Protein AF-A0A2D9CIV9-F1 (afdb_monomer_lite)

pLDDT: mean 84.14, std 13.84, range [35.97, 96.44]

Foldseek 3Di:
DPPDDPVPPDDPDPPVPDDPDDPVVVVVVLVPDDLVRNLVVQLVVQQVDWDDPDPPPIDRSNQWHWDDDPPHTDIDGDDPDD

Radius of gyration: 21.23 Å; chains: 1; bounding box: 32×25×71 Å

Secondary structure (DSSP, 8-state):
----PPTT-PPPPPGGGS-SS-HHHHHHHHHHS-HHHHHHHHHHHHTT-EEE-STT-EEEGGGEEEEEETTEEEEEE-----

Structure (mmCIF, N/CA/C/O backbone):
data_AF-A0A2D9CIV9-F1
#
_entry.id   AF-A0A2D9CIV9-F1
#
loop_
_atom_site.group_PDB
_atom_site.id
_atom_site.type_symbol
_atom_site.label_atom_id
_atom_site.label_alt_id
_atom_site.label_comp_id
_atom_site.label_asym_id
_atom_site.label_entity_id
_atom_site.label_seq_id
_atom_site.pdbx_PDB_ins_code
_atom_site.Cartn_x
_atom_site.Cartn_y
_atom_site.Cartn_z
_atom_site.occupancy
_atom_site.B_iso_or_equiv
_atom_site.auth_seq_id
_atom_site.auth_comp_id
_atom_site.auth_asym_id
_atom_site.auth_atom_id
_atom_site.pdbx_PDB_model_num
ATOM 1 N N . MET A 1 1 ? -2.865 1.781 53.684 1.00 35.97 1 MET A N 1
ATOM 2 C CA . MET A 1 1 ? -1.910 2.247 52.654 1.00 35.97 1 MET A CA 1
ATOM 3 C C . MET A 1 1 ? -0.744 1.268 52.615 1.00 35.97 1 MET A C 1
ATOM 5 O O . MET A 1 1 ? 0.033 1.250 53.557 1.00 35.97 1 MET A O 1
ATOM 9 N N . ASN A 1 2 ? -0.653 0.413 51.591 1.00 42.38 2 ASN A N 1
ATOM 10 C CA . ASN A 1 2 ? 0.494 -0.489 51.421 1.00 42.38 2 ASN A CA 1
ATOM 11 C C . ASN A 1 2 ? 1.595 0.242 50.642 1.00 42.38 2 ASN A C 1
ATOM 13 O O . ASN A 1 2 ? 1.484 0.412 49.433 1.00 42.38 2 ASN A O 1
ATOM 17 N N . LEU A 1 3 ? 2.630 0.685 51.361 1.00 63.41 3 LEU A N 1
ATOM 18 C CA . LEU A 1 3 ? 3.743 1.511 50.869 1.00 63.41 3 LEU A CA 1
ATOM 19 C C . LEU A 1 3 ? 4.937 0.722 50.298 1.00 63.41 3 LEU A C 1
ATOM 21 O O . LEU A 1 3 ? 6.001 1.295 50.080 1.00 63.41 3 LEU A O 1
ATOM 25 N N . PHE A 1 4 ? 4.798 -0.577 50.038 1.00 69.81 4 PHE A N 1
ATOM 26 C CA . PHE A 1 4 ? 5.925 -1.401 49.602 1.00 69.81 4 PHE A CA 1
ATOM 27 C C . PHE A 1 4 ? 5.614 -2.093 48.279 1.00 69.81 4 PHE A C 1
ATOM 29 O O . PHE A 1 4 ? 4.855 -3.061 48.222 1.00 69.81 4 PHE A O 1
ATOM 36 N N . ASN A 1 5 ? 6.228 -1.587 47.206 1.00 61.06 5 ASN A N 1
ATOM 37 C CA . ASN A 1 5 ? 6.378 -2.335 45.962 1.00 61.06 5 ASN A CA 1
ATOM 38 C C . ASN A 1 5 ? 7.073 -3.664 46.282 1.00 61.06 5 ASN A C 1
ATOM 40 O O . ASN A 1 5 ? 8.156 -3.674 46.870 1.00 61.06 5 ASN A O 1
ATOM 44 N N . LYS A 1 6 ? 6.445 -4.784 45.906 1.00 66.44 6 LYS A N 1
ATOM 45 C CA . LYS A 1 6 ? 7.032 -6.120 46.061 1.00 66.44 6 LYS A CA 1
ATOM 46 C C . LYS A 1 6 ? 8.390 -6.178 45.341 1.00 66.44 6 LYS A C 1
ATOM 48 O O . LYS A 1 6 ? 8.461 -5.763 44.180 1.00 66.44 6 LYS A O 1
ATOM 53 N N . PRO A 1 7 ? 9.451 -6.716 45.969 1.00 53.41 7 PRO A N 1
ATOM 54 C CA . PRO A 1 7 ? 10.686 -7.023 45.256 1.00 53.41 7 PRO A CA 1
ATOM 55 C C . PRO A 1 7 ? 10.364 -8.016 44.129 1.00 53.41 7 PRO A C 1
ATOM 57 O O . PRO A 1 7 ? 9.761 -9.058 44.374 1.00 53.41 7 PRO A O 1
ATOM 60 N N . GLY A 1 8 ? 10.686 -7.644 42.886 1.00 58.88 8 GLY A N 1
ATOM 61 C CA . GLY A 1 8 ? 10.335 -8.402 41.676 1.00 58.88 8 GLY A CA 1
ATOM 62 C C . GLY A 1 8 ? 9.205 -7.803 40.829 1.00 58.88 8 GLY A C 1
ATOM 63 O O . GLY A 1 8 ? 8.978 -8.272 39.718 1.00 58.88 8 GLY A O 1
ATOM 64 N N . ALA A 1 9 ? 8.524 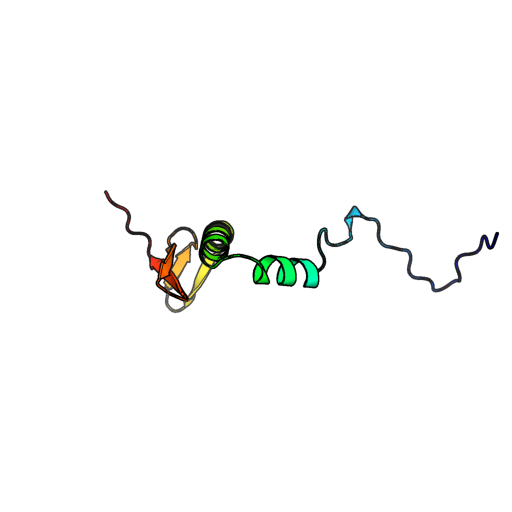-6.745 41.287 1.00 63.75 9 ALA A N 1
ATOM 65 C CA . ALA A 1 9 ? 7.654 -5.966 40.409 1.00 63.75 9 ALA A CA 1
ATOM 66 C C . ALA A 1 9 ? 8.523 -5.190 39.405 1.00 63.75 9 ALA A C 1
ATOM 68 O O . ALA A 1 9 ? 9.299 -4.314 39.800 1.00 63.75 9 ALA A O 1
ATOM 69 N N . ALA A 1 10 ? 8.417 -5.527 38.117 1.00 70.56 10 ALA A N 1
ATOM 70 C CA . ALA A 1 10 ? 9.057 -4.765 37.052 1.00 70.56 10 ALA A CA 1
ATOM 71 C C . ALA A 1 10 ? 8.649 -3.291 37.197 1.00 70.56 10 ALA A C 1
ATOM 73 O O . ALA A 1 10 ? 7.459 -2.971 37.237 1.00 70.56 10 ALA A O 1
ATOM 74 N N . ARG A 1 11 ? 9.633 -2.392 37.339 1.00 73.56 11 ARG A N 1
ATOM 75 C CA . ARG A 1 11 ? 9.359 -0.950 37.369 1.00 73.56 11 ARG A CA 1
ATOM 76 C C . ARG A 1 11 ? 8.646 -0.603 36.068 1.00 73.56 11 ARG A C 1
ATOM 78 O O . ARG A 1 11 ? 9.137 -0.962 34.999 1.00 73.56 11 ARG A O 1
ATOM 85 N N . SER A 1 12 ? 7.498 0.065 36.156 1.00 73.31 12 SER A N 1
ATOM 86 C CA . SER A 1 12 ? 6.813 0.544 34.961 1.00 73.31 12 SER A CA 1
ATOM 87 C C . SER A 1 12 ? 7.772 1.442 34.184 1.00 73.31 12 SER A C 1
ATOM 89 O O . SER A 1 12 ? 8.376 2.361 34.742 1.00 73.31 12 SER A O 1
ATOM 91 N N . VAL A 1 13 ? 7.964 1.136 32.901 1.00 77.81 13 VAL A N 1
ATOM 92 C CA . VAL A 1 13 ? 8.797 1.968 32.034 1.00 77.81 13 VAL A CA 1
ATOM 93 C C . VAL A 1 13 ? 8.192 3.378 31.959 1.00 77.81 13 VAL A C 1
ATOM 95 O O . VAL A 1 13 ? 6.958 3.508 31.949 1.00 77.81 13 VAL A O 1
ATOM 98 N N . PRO A 1 14 ? 9.018 4.442 31.945 1.00 79.62 14 PRO A N 1
ATOM 99 C CA . PRO A 1 14 ? 8.512 5.802 31.810 1.00 79.62 14 PRO A CA 1
ATOM 100 C C . PRO A 1 14 ? 7.658 5.934 30.547 1.00 79.62 14 PRO A C 1
ATOM 102 O O . PRO A 1 14 ? 7.915 5.252 29.556 1.00 79.62 14 PRO A O 1
ATOM 105 N N . GLN A 1 15 ? 6.658 6.820 30.567 1.00 71.81 15 GLN A N 1
ATOM 106 C CA . GLN A 1 15 ? 5.710 6.974 29.456 1.00 71.81 15 GLN A CA 1
ATOM 107 C C . GLN A 1 15 ? 6.403 7.247 28.109 1.00 71.81 15 GLN A C 1
ATOM 109 O O . GLN A 1 15 ? 5.904 6.813 27.083 1.00 71.81 15 GLN A O 1
ATOM 114 N N . SER A 1 16 ? 7.578 7.886 28.116 1.00 74.44 16 SER A N 1
ATOM 115 C CA . SER A 1 16 ? 8.406 8.143 26.929 1.00 74.44 16 SER A CA 1
ATOM 116 C C . SER A 1 16 ? 8.992 6.890 26.265 1.00 74.44 16 SER A C 1
ATOM 118 O O . SER A 1 16 ? 9.369 6.949 25.103 1.00 74.44 16 SER A O 1
ATOM 120 N N . TYR A 1 17 ? 9.118 5.783 27.003 1.00 68.81 17 TYR A N 1
ATOM 121 C CA . TYR A 1 17 ? 9.615 4.495 26.501 1.00 68.81 17 TYR A CA 1
ATOM 122 C C . TYR A 1 17 ? 8.483 3.532 26.149 1.00 68.81 17 TYR A C 1
ATOM 124 O O . TYR A 1 17 ? 8.741 2.440 25.645 1.00 68.81 17 TYR A O 1
ATOM 132 N N . LYS A 1 18 ? 7.235 3.906 26.449 1.00 70.50 18 LYS A N 1
ATOM 133 C CA . LYS A 1 18 ? 6.085 3.142 25.989 1.00 70.50 18 LYS A CA 1
ATOM 134 C C . LYS A 1 18 ? 5.821 3.500 24.528 1.00 70.50 18 LYS A C 1
ATOM 136 O O . LYS A 1 18 ? 5.911 4.682 24.185 1.00 70.50 18 LYS A O 1
ATOM 141 N N . PRO A 1 19 ? 5.492 2.518 23.679 1.00 69.44 19 PRO A N 1
ATOM 142 C CA . PRO A 1 19 ? 4.948 2.798 22.359 1.00 69.44 19 PRO A CA 1
ATOM 143 C C . PRO A 1 19 ? 3.797 3.804 22.481 1.00 69.44 19 PRO A C 1
ATOM 145 O O . PRO A 1 19 ? 2.964 3.689 23.378 1.00 69.44 19 PRO A O 1
ATOM 148 N N . VAL A 1 20 ? 3.776 4.821 21.614 1.00 74.25 20 VAL A N 1
ATOM 149 C CA . VAL A 1 20 ? 2.714 5.847 21.625 1.00 74.25 20 VAL A CA 1
ATOM 150 C C . VAL A 1 20 ? 1.348 5.223 21.316 1.00 74.25 20 VAL A C 1
ATOM 152 O O . VAL A 1 20 ? 0.335 5.702 21.816 1.00 74.25 20 VAL A O 1
ATOM 155 N N . LEU A 1 21 ? 1.346 4.147 20.529 1.00 78.56 21 LEU A N 1
ATOM 156 C CA . LEU A 1 21 ? 0.201 3.295 20.242 1.00 78.56 21 LEU A CA 1
ATOM 157 C C . LEU A 1 21 ? 0.648 1.837 20.315 1.00 78.56 21 LEU A C 1
ATOM 159 O O . LEU A 1 21 ? 1.743 1.494 19.856 1.00 78.56 21 LEU A O 1
ATOM 163 N N . GLU A 1 22 ? -0.207 0.985 20.862 1.00 85.50 22 GLU A N 1
ATOM 164 C CA . GLU A 1 22 ? -0.016 -0.460 20.817 1.00 85.50 22 GLU A CA 1
ATOM 165 C C . GLU A 1 22 ? -0.289 -0.982 19.398 1.00 85.50 22 GLU A C 1
ATOM 167 O O . GLU A 1 22 ? -1.119 -0.445 18.660 1.00 85.50 22 GLU A O 1
ATOM 172 N N . ALA A 1 23 ? 0.377 -2.070 18.999 1.00 84.38 23 ALA A N 1
ATOM 173 C CA . ALA A 1 23 ? 0.227 -2.626 17.648 1.00 84.38 23 ALA A CA 1
ATOM 174 C C . ALA A 1 23 ? -1.238 -2.959 17.298 1.00 84.38 23 ALA A C 1
ATOM 176 O O . ALA A 1 23 ? -1.664 -2.788 16.156 1.00 84.38 23 ALA A O 1
ATOM 177 N N . SER A 1 24 ? -2.033 -3.380 18.288 1.00 88.56 24 SER A N 1
ATOM 178 C CA . SER A 1 24 ? -3.466 -3.642 18.124 1.00 88.56 24 SER A CA 1
ATOM 179 C C . SER A 1 24 ? -4.271 -2.392 17.768 1.00 88.56 24 SER A C 1
ATOM 181 O O . SER A 1 24 ? -5.219 -2.486 16.995 1.00 88.56 24 SER A O 1
ATOM 183 N N . GLU A 1 25 ? -3.897 -1.228 18.301 1.00 87.62 25 GLU A N 1
ATOM 184 C CA . GLU A 1 25 ? -4.586 0.038 18.028 1.00 87.62 25 GLU A CA 1
ATOM 185 C C . GLU A 1 25 ? -4.322 0.503 16.592 1.00 87.62 25 GLU A C 1
ATOM 187 O O . GLU A 1 25 ? -5.227 0.992 15.919 1.00 87.62 25 GLU A O 1
ATOM 192 N N . VAL A 1 26 ? -3.103 0.282 16.088 1.00 86.19 26 VAL A N 1
ATOM 193 C CA . VAL A 1 26 ? -2.742 0.582 14.693 1.00 86.19 26 VAL A CA 1
ATOM 194 C C . VAL A 1 26 ? -3.533 -0.297 13.721 1.00 86.19 26 VAL A C 1
ATOM 196 O O . VA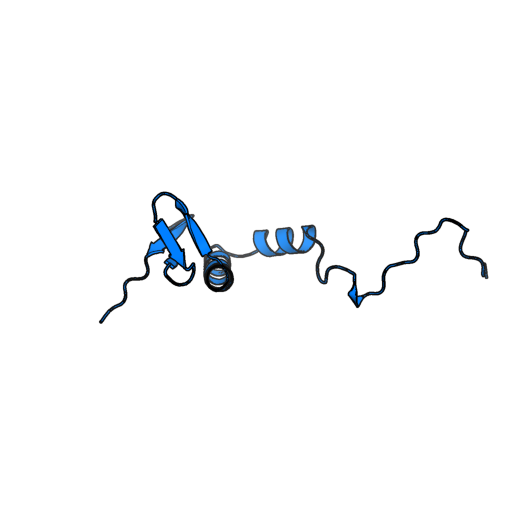L A 1 26 ? -4.032 0.196 12.710 1.00 86.19 26 VAL A O 1
ATOM 199 N N . ILE A 1 27 ? -3.687 -1.587 14.039 1.00 88.62 27 ILE A N 1
ATOM 200 C CA . ILE A 1 27 ? -4.454 -2.531 13.215 1.00 88.62 27 ILE A CA 1
ATOM 201 C C . ILE A 1 27 ? -5.944 -2.166 13.210 1.00 88.62 27 ILE A C 1
ATOM 203 O O . ILE A 1 27 ? -6.546 -2.124 12.138 1.00 88.62 27 ILE A O 1
ATOM 207 N N . ASP A 1 28 ? -6.535 -1.871 14.374 1.00 92.31 28 ASP A N 1
ATOM 208 C CA . ASP A 1 28 ? -7.948 -1.473 14.466 1.00 92.31 28 ASP A CA 1
ATOM 209 C C . ASP A 1 28 ? -8.212 -0.157 13.721 1.00 92.31 28 ASP A C 1
ATOM 211 O O . ASP A 1 28 ? -9.192 -0.045 12.983 1.00 92.31 28 ASP A O 1
ATOM 215 N N . LEU A 1 29 ? -7.304 0.820 13.828 1.00 89.50 29 LEU A N 1
ATOM 216 C CA . LEU A 1 29 ? -7.383 2.047 13.041 1.00 89.50 29 LEU A CA 1
ATOM 217 C C . LEU A 1 29 ? -7.357 1.743 11.538 1.00 89.50 29 LEU A C 1
ATOM 219 O O . LEU A 1 29 ? -8.253 2.182 10.821 1.00 89.50 29 LEU A O 1
ATOM 223 N N . PHE A 1 30 ? -6.370 0.974 11.065 1.00 89.62 30 PHE A N 1
ATOM 224 C CA . PHE A 1 30 ? -6.220 0.638 9.646 1.00 89.62 30 PHE A CA 1
ATOM 225 C C . PHE A 1 30 ? -7.435 -0.111 9.080 1.00 89.62 30 PHE A C 1
ATOM 227 O O . PHE A 1 30 ? -7.886 0.195 7.974 1.00 89.62 30 PHE A O 1
ATOM 234 N N . ALA A 1 31 ? -7.996 -1.051 9.847 1.00 90.62 31 ALA A N 1
ATOM 235 C CA . ALA A 1 31 ? -9.162 -1.842 9.455 1.00 90.62 31 ALA A CA 1
ATOM 236 C C . ALA A 1 31 ? -10.440 -1.002 9.284 1.00 90.62 31 ALA A C 1
ATOM 238 O O . ALA A 1 31 ? -11.341 -1.398 8.547 1.00 90.62 31 ALA A O 1
ATOM 239 N N . ARG A 1 32 ? -10.526 0.156 9.950 1.00 94.81 32 ARG A N 1
ATOM 240 C CA . ARG A 1 32 ? -11.663 1.087 9.850 1.00 94.81 32 ARG A CA 1
ATOM 241 C C . ARG A 1 32 ? -11.520 2.110 8.723 1.00 94.81 32 ARG A C 1
ATOM 243 O O . ARG A 1 32 ? -12.485 2.817 8.435 1.00 94.81 32 ARG A O 1
ATOM 250 N N . LEU A 1 33 ? -10.341 2.223 8.111 1.00 95.62 33 LEU A N 1
ATOM 251 C CA . LEU A 1 33 ? -10.110 3.146 7.003 1.00 95.62 33 LEU A CA 1
ATOM 252 C C . LEU A 1 33 ? -10.802 2.658 5.726 1.00 95.62 33 LEU A C 1
ATOM 254 O O . LEU A 1 33 ? -10.842 1.465 5.431 1.00 95.62 33 LEU A O 1
ATOM 258 N N . THR A 1 34 ? -11.301 3.597 4.925 1.00 96.19 34 THR A N 1
ATOM 259 C CA . THR A 1 34 ? -11.749 3.299 3.558 1.00 96.19 34 THR A CA 1
ATOM 260 C C . THR A 1 34 ? -10.552 2.987 2.657 1.00 96.19 34 THR A C 1
ATOM 262 O O . THR A 1 34 ? -9.437 3.433 2.930 1.00 96.19 34 THR A O 1
ATOM 265 N N . LEU A 1 35 ? -10.768 2.300 1.528 1.00 95.56 35 LEU A N 1
ATOM 266 C CA . LEU A 1 35 ? -9.698 2.028 0.552 1.00 95.56 35 LEU A CA 1
ATOM 267 C C . LEU A 1 35 ? -8.971 3.306 0.100 1.00 95.56 35 LEU A C 1
ATOM 269 O O . LEU A 1 35 ? -7.751 3.311 -0.029 1.00 95.56 35 LEU A O 1
ATOM 273 N N . HIS A 1 36 ? -9.692 4.419 -0.068 1.00 96.25 36 HIS A N 1
ATOM 274 C CA . HIS A 1 36 ? -9.082 5.704 -0.429 1.00 96.25 36 HIS A CA 1
ATOM 275 C C . HIS A 1 36 ? -8.181 6.258 0.680 1.00 96.25 36 HIS A C 1
ATOM 277 O O . HIS A 1 36 ? -7.112 6.798 0.399 1.00 96.25 36 HIS A O 1
ATOM 283 N N . GLN A 1 37 ? -8.587 6.114 1.943 1.00 95.81 37 GLN A N 1
ATOM 284 C CA . GLN A 1 37 ? -7.775 6.528 3.088 1.00 95.81 37 GLN A CA 1
ATOM 285 C C . GLN A 1 37 ? -6.545 5.631 3.252 1.00 95.81 37 GLN A C 1
ATOM 287 O O . GLN A 1 37 ? -5.453 6.135 3.505 1.00 95.81 37 GLN A O 1
ATOM 292 N N . GLN A 1 38 ? -6.700 4.321 3.050 1.00 95.25 38 GLN A N 1
ATOM 293 C CA . GLN A 1 38 ? -5.585 3.376 3.038 1.00 95.25 38 GLN A CA 1
ATOM 294 C C . GLN A 1 38 ? -4.590 3.716 1.918 1.00 95.25 38 GLN A C 1
ATOM 296 O O . GLN A 1 38 ? -3.396 3.811 2.188 1.00 95.25 38 GLN A O 1
ATOM 301 N N . ALA A 1 39 ? -5.063 4.012 0.702 1.00 95.19 39 ALA A N 1
ATOM 302 C CA . ALA A 1 39 ? -4.211 4.433 -0.413 1.00 95.19 39 ALA A CA 1
ATOM 303 C C . ALA A 1 39 ? -3.467 5.750 -0.121 1.00 95.19 39 ALA A C 1
ATOM 305 O O . ALA A 1 39 ? -2.274 5.871 -0.399 1.00 95.19 39 ALA A O 1
ATOM 306 N N . ALA A 1 40 ? -4.135 6.734 0.492 1.00 94.50 40 ALA A N 1
ATOM 307 C CA . ALA A 1 40 ? -3.488 7.975 0.917 1.00 94.50 40 ALA A CA 1
ATOM 308 C C . ALA A 1 40 ? -2.405 7.727 1.980 1.00 94.50 40 ALA A C 1
ATOM 310 O O . ALA A 1 40 ? -1.319 8.300 1.900 1.00 94.50 40 ALA A O 1
ATOM 311 N N . MET A 1 41 ? -2.671 6.843 2.945 1.00 93.75 41 MET A N 1
ATOM 312 C CA . MET A 1 41 ? -1.690 6.459 3.955 1.00 93.75 41 MET A CA 1
ATOM 313 C C . MET A 1 41 ? -0.488 5.744 3.328 1.00 93.75 41 MET A C 1
ATOM 315 O O . MET A 1 41 ? 0.649 6.076 3.656 1.00 93.75 41 MET A O 1
ATOM 319 N N . MET A 1 42 ? -0.716 4.820 2.389 1.00 93.00 42 MET A N 1
ATOM 320 C CA . MET A 1 42 ? 0.358 4.144 1.656 1.00 93.00 42 MET A CA 1
ATOM 321 C C . MET A 1 42 ? 1.239 5.138 0.897 1.00 93.00 42 MET A C 1
ATOM 323 O O . MET A 1 42 ? 2.456 5.046 1.017 1.00 93.00 42 MET A O 1
ATOM 327 N N . ARG A 1 43 ? 0.651 6.144 0.233 1.00 92.31 43 ARG A N 1
ATOM 328 C CA . ARG A 1 43 ? 1.402 7.224 -0.435 1.00 92.31 43 ARG A CA 1
ATOM 32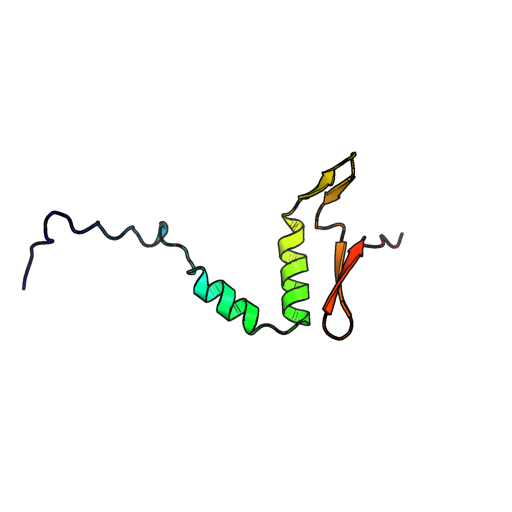9 C C . ARG A 1 43 ? 2.300 8.011 0.528 1.00 92.31 43 ARG A C 1
ATOM 331 O O . ARG A 1 43 ? 3.363 8.475 0.138 1.00 92.31 43 ARG A O 1
ATOM 338 N N . LEU A 1 44 ? 1.892 8.199 1.784 1.00 93.00 44 LEU A N 1
ATOM 339 C CA . LEU A 1 44 ? 2.724 8.883 2.783 1.00 93.00 44 LEU A CA 1
ATOM 340 C C . LEU A 1 44 ? 3.850 7.985 3.300 1.00 93.00 44 LEU A C 1
ATOM 342 O O . LEU A 1 44 ? 4.982 8.444 3.448 1.00 93.00 44 LEU A O 1
ATOM 346 N N . LEU A 1 45 ? 3.539 6.715 3.567 1.00 92.69 45 LEU A N 1
ATOM 347 C CA . LEU A 1 45 ? 4.508 5.735 4.055 1.00 92.69 45 LEU A CA 1
ATOM 348 C C . LEU A 1 45 ? 5.575 5.421 3.002 1.00 92.69 45 LEU A C 1
ATOM 350 O O . LEU A 1 45 ? 6.751 5.317 3.345 1.00 92.69 45 LEU A O 1
ATOM 354 N N . SER A 1 46 ? 5.182 5.326 1.730 1.00 93.56 46 SER A N 1
ATOM 355 C CA . SER A 1 46 ? 6.074 4.977 0.625 1.00 93.56 46 SER A CA 1
ATOM 356 C C . SER A 1 46 ? 7.219 5.973 0.446 1.00 93.56 46 SER A C 1
ATOM 358 O O . SER A 1 46 ? 8.323 5.568 0.097 1.00 93.56 46 SER A O 1
ATOM 360 N N . ARG A 1 47 ? 7.024 7.256 0.790 1.00 90.88 47 ARG A N 1
ATOM 361 C CA . ARG A 1 47 ? 8.082 8.284 0.708 1.00 90.88 47 ARG A CA 1
ATOM 362 C C . ARG A 1 47 ? 9.312 7.973 1.561 1.00 90.88 47 ARG A C 1
ATOM 364 O O . ARG A 1 47 ? 10.377 8.515 1.289 1.00 90.88 47 ARG A O 1
ATOM 371 N N . ASN A 1 48 ? 9.170 7.120 2.574 1.00 94.31 48 ASN A N 1
ATOM 372 C CA . ASN A 1 48 ? 10.252 6.733 3.479 1.00 94.31 48 ASN A CA 1
ATOM 373 C C . ASN A 1 48 ? 10.778 5.313 3.205 1.00 94.31 48 ASN A C 1
ATOM 375 O O . ASN A 1 48 ? 11.513 4.768 4.027 1.00 94.31 48 ASN A O 1
ATOM 379 N N . ILE A 1 49 ? 10.373 4.692 2.093 1.00 93.06 49 ILE A N 1
ATOM 380 C CA . ILE A 1 49 ? 10.681 3.299 1.770 1.00 93.06 49 ILE A CA 1
ATOM 381 C C . ILE A 1 49 ? 11.545 3.241 0.511 1.00 93.06 49 ILE A C 1
ATOM 383 O O . ILE A 1 49 ? 11.343 3.978 -0.452 1.00 93.06 49 ILE A O 1
ATOM 387 N N . VAL A 1 50 ? 12.498 2.315 0.530 1.00 93.69 50 VAL A N 1
ATOM 388 C CA . VAL A 1 50 ? 13.234 1.854 -0.645 1.00 93.69 50 VAL A CA 1
ATOM 389 C C . VAL A 1 50 ? 12.737 0.450 -0.960 1.00 93.69 50 VAL A C 1
ATOM 391 O O . VAL A 1 50 ? 12.701 -0.398 -0.068 1.00 93.69 50 VAL A O 1
ATOM 394 N N . ILE A 1 51 ? 12.369 0.211 -2.213 1.00 91.38 51 ILE A N 1
ATOM 395 C CA . ILE A 1 51 ? 11.928 -1.089 -2.710 1.00 91.38 51 ILE A CA 1
ATOM 396 C C . ILE A 1 51 ? 13.090 -1.687 -3.502 1.00 91.38 51 ILE A C 1
ATOM 398 O O . ILE A 1 51 ? 13.504 -1.131 -4.514 1.00 91.38 51 ILE A O 1
ATOM 402 N N . ASP A 1 52 ? 13.634 -2.799 -3.018 1.00 93.19 52 ASP A N 1
ATOM 403 C CA . ASP A 1 52 ? 14.711 -3.541 -3.675 1.00 93.19 52 ASP A CA 1
ATOM 404 C C . ASP A 1 52 ? 14.139 -4.849 -4.233 1.00 93.19 52 ASP A C 1
ATOM 406 O O . ASP A 1 52 ? 13.674 -5.698 -3.467 1.00 93.19 52 ASP A O 1
ATOM 410 N N . LEU A 1 53 ? 14.110 -4.976 -5.563 1.00 90.75 53 LEU A N 1
ATOM 411 C CA . LEU A 1 53 ? 13.611 -6.159 -6.269 1.00 90.75 53 LEU A CA 1
ATOM 412 C C . LEU A 1 53 ? 14.743 -7.061 -6.797 1.00 90.75 53 LEU A C 1
ATOM 414 O O . LEU A 1 53 ? 14.455 -8.043 -7.479 1.00 90.75 53 LEU A O 1
ATOM 418 N N . GLY A 1 54 ? 16.007 -6.768 -6.468 1.00 90.62 54 GLY A N 1
ATOM 419 C CA . GLY A 1 54 ? 17.171 -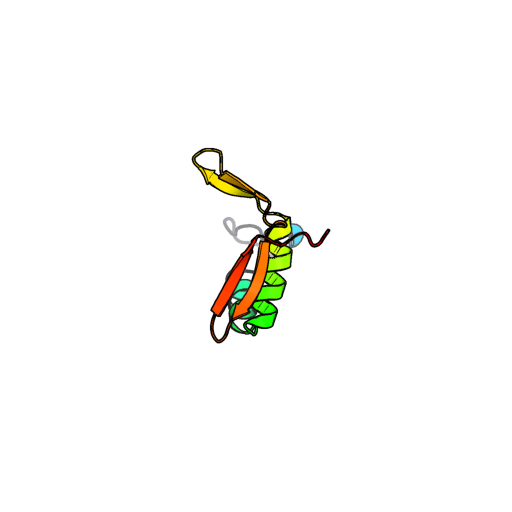7.474 -7.009 1.00 90.62 54 GLY A CA 1
ATOM 420 C C . GLY A 1 54 ? 17.515 -7.083 -8.454 1.00 90.62 54 GLY A C 1
ATOM 421 O O . GLY A 1 54 ? 16.784 -6.342 -9.111 1.00 90.62 54 GLY A O 1
ATOM 422 N N . ASP A 1 55 ? 18.661 -7.570 -8.944 1.00 85.31 55 ASP A N 1
ATOM 423 C CA . ASP A 1 55 ? 19.153 -7.360 -10.318 1.00 85.31 55 ASP A CA 1
ATOM 424 C C . ASP A 1 55 ? 19.147 -5.882 -10.766 1.00 85.31 55 ASP A C 1
ATOM 426 O O . ASP A 1 55 ? 18.644 -5.541 -11.833 1.00 85.31 55 ASP A O 1
ATOM 430 N N . ASP A 1 56 ? 19.678 -4.999 -9.911 1.00 83.38 56 ASP A N 1
ATOM 431 C CA . ASP A 1 56 ? 19.734 -3.535 -10.082 1.00 8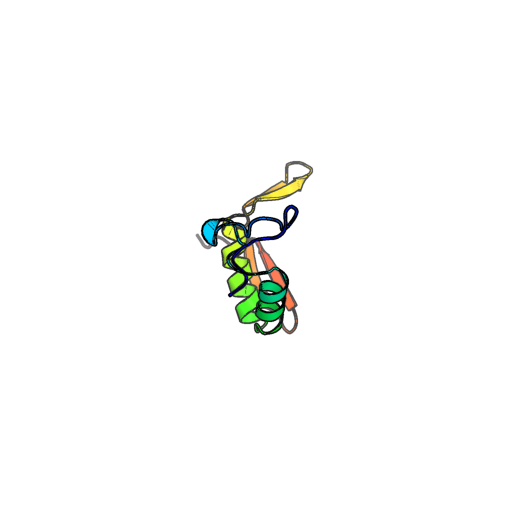3.38 56 ASP A CA 1
ATOM 432 C C . ASP A 1 56 ? 18.371 -2.808 -10.134 1.00 83.38 56 ASP A C 1
ATOM 434 O O . ASP A 1 56 ? 18.314 -1.598 -10.362 1.00 83.38 56 ASP A O 1
ATOM 438 N N . ASN A 1 57 ? 17.265 -3.489 -9.819 1.00 85.38 57 ASN A N 1
ATOM 439 C CA . ASN A 1 57 ? 15.927 -2.893 -9.777 1.00 85.38 57 ASN A CA 1
ATOM 440 C C . ASN A 1 57 ? 15.607 -2.349 -8.381 1.00 85.38 57 ASN A C 1
ATOM 442 O O . ASN A 1 57 ? 14.873 -2.953 -7.591 1.00 85.38 57 ASN A O 1
ATOM 446 N N . ARG A 1 58 ? 16.190 -1.190 -8.071 1.00 91.44 58 ARG A N 1
ATOM 447 C CA . ARG A 1 58 ? 15.947 -0.453 -6.830 1.00 91.44 58 ARG A CA 1
ATOM 448 C C . ARG A 1 58 ? 15.120 0.792 -7.115 1.00 91.44 58 ARG A C 1
ATOM 450 O O . ARG A 1 58 ? 15.588 1.691 -7.804 1.00 91.44 58 ARG A O 1
ATOM 457 N N . TYR A 1 59 ? 13.939 0.857 -6.516 1.00 92.06 59 TYR A N 1
ATOM 458 C CA . TYR A 1 59 ? 13.013 1.972 -6.669 1.00 92.06 59 TYR A CA 1
ATOM 459 C C . TYR A 1 59 ? 12.828 2.710 -5.353 1.00 92.06 59 TYR A C 1
ATOM 461 O O . TYR A 1 59 ? 12.840 2.119 -4.264 1.00 92.06 59 TYR A O 1
ATOM 469 N N . MET A 1 60 ? 12.624 4.013 -5.444 1.00 92.12 60 MET A N 1
ATOM 470 C CA . MET A 1 60 ? 12.234 4.815 -4.294 1.00 92.12 60 MET A CA 1
ATOM 471 C C . MET A 1 60 ? 10.714 4.798 -4.187 1.00 92.12 60 MET A C 1
ATOM 473 O O . MET A 1 60 ? 10.011 4.965 -5.174 1.00 92.12 60 MET A O 1
ATOM 477 N N . GLY A 1 61 ? 10.157 4.619 -2.990 1.00 90.62 61 GLY A N 1
ATOM 478 C CA . GLY A 1 61 ? 8.704 4.482 -2.845 1.00 90.62 61 GLY A CA 1
ATOM 479 C C . GLY A 1 61 ? 7.904 5.743 -3.214 1.00 90.62 61 GLY A C 1
ATOM 480 O O . GLY A 1 61 ? 6.687 5.667 -3.368 1.00 90.62 61 GLY A O 1
ATOM 481 N N . TYR A 1 62 ? 8.559 6.899 -3.376 1.00 92.00 62 TYR A N 1
ATOM 482 C CA . TYR A 1 62 ? 7.932 8.110 -3.920 1.00 92.00 62 TYR A CA 1
ATOM 483 C C . TYR A 1 62 ? 7.798 8.102 -5.452 1.00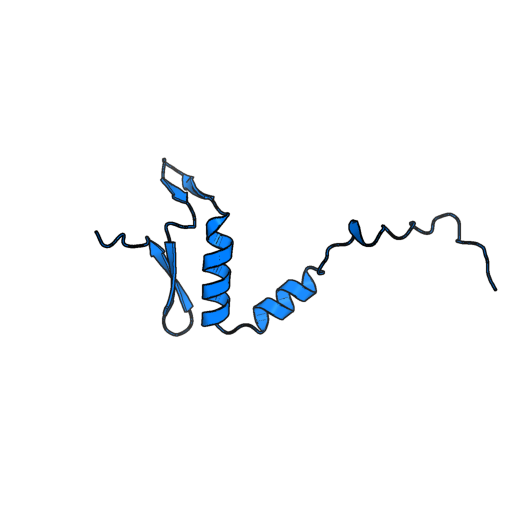 92.00 62 TYR A C 1
ATOM 485 O O . TYR A 1 62 ? 7.142 8.989 -5.980 1.00 92.00 62 TYR A O 1
ATOM 493 N N . GLU A 1 63 ? 8.395 7.133 -6.148 1.00 92.25 63 GLU A N 1
ATOM 494 C CA . GLU A 1 63 ? 8.295 6.943 -7.606 1.00 92.25 63 GLU A CA 1
ATOM 495 C C . GLU A 1 63 ? 7.027 6.167 -7.999 1.00 92.25 63 GLU A C 1
ATOM 497 O O . GLU A 1 63 ? 6.895 5.737 -9.141 1.00 92.25 63 GLU A O 1
ATOM 502 N N . PHE A 1 64 ? 6.109 5.934 -7.054 1.00 93.50 64 PHE A N 1
ATOM 503 C CA . PHE A 1 64 ? 4.887 5.168 -7.273 1.00 93.50 64 PHE A CA 1
ATOM 504 C C . PHE A 1 64 ? 3.635 5.942 -6.877 1.00 93.50 64 PHE A C 1
ATOM 506 O O . PHE A 1 64 ? 3.562 6.580 -5.821 1.00 93.50 64 PHE A O 1
ATOM 513 N N . ASP A 1 65 ? 2.595 5.742 -7.676 1.00 93.56 65 ASP A N 1
ATOM 514 C CA . ASP A 1 65 ? 1.243 6.185 -7.410 1.00 93.56 65 ASP A CA 1
ATOM 515 C C . ASP A 1 65 ? 0.383 5.082 -6.812 1.00 93.56 65 ASP A C 1
ATOM 517 O O . ASP A 1 65 ? 0.416 3.928 -7.231 1.00 93.56 65 ASP A O 1
ATOM 521 N N . TYR A 1 66 ? -0.435 5.482 -5.839 1.00 94.62 66 TYR A N 1
ATOM 522 C CA . TYR A 1 66 ? -1.372 4.620 -5.126 1.00 94.62 66 TYR A CA 1
ATOM 523 C C . TYR A 1 66 ? -2.795 5.098 -5.409 1.00 94.62 66 TYR A C 1
ATOM 525 O O . TYR A 1 66 ? -3.216 6.160 -4.927 1.00 94.62 66 TYR A O 1
ATOM 533 N N . SER A 1 67 ? -3.544 4.332 -6.193 1.00 94.31 67 SER A N 1
ATOM 534 C CA . SER A 1 67 ? -4.919 4.654 -6.581 1.00 94.31 67 SER A CA 1
ATOM 535 C C . SER A 1 67 ? -5.865 3.515 -6.216 1.00 94.31 67 SER A C 1
ATOM 537 O O . SER A 1 67 ? -5.455 2.368 -6.061 1.00 94.31 67 SER A O 1
ATOM 539 N N . VAL A 1 68 ? -7.142 3.835 -6.008 1.00 96.44 68 VAL A N 1
ATOM 540 C CA . VAL A 1 68 ? -8.168 2.809 -5.789 1.00 96.44 68 VAL A CA 1
ATOM 541 C C . VAL A 1 68 ? -8.730 2.422 -7.146 1.00 96.44 68 VAL A C 1
ATOM 543 O O . VAL A 1 68 ? -9.268 3.279 -7.845 1.00 96.44 68 VAL A O 1
ATOM 546 N N . ASP A 1 69 ? -8.625 1.142 -7.482 1.00 95.62 69 ASP A N 1
ATOM 547 C CA . ASP A 1 69 ? -9.239 0.548 -8.663 1.00 95.62 69 ASP A CA 1
ATOM 548 C C . ASP A 1 69 ? -10.281 -0.481 -8.212 1.00 95.62 69 ASP A C 1
ATOM 550 O O . ASP A 1 69 ? -9.965 -1.568 -7.718 1.00 95.62 69 ASP A O 1
ATOM 554 N N . GLY A 1 70 ? -11.554 -0.089 -8.287 1.00 93.19 70 GLY A N 1
ATOM 555 C CA . GLY A 1 70 ? -12.671 -0.886 -7.791 1.00 93.19 70 GLY A CA 1
ATOM 556 C C . GLY A 1 70 ? -12.531 -1.237 -6.305 1.00 93.19 70 GLY A C 1
ATOM 557 O O . GLY A 1 70 ? -12.719 -0.391 -5.433 1.00 93.19 70 GLY A O 1
ATOM 558 N N . ALA A 1 71 ? -12.246 -2.511 -6.027 1.00 94.00 71 ALA A N 1
ATOM 559 C CA . ALA A 1 71 ? -12.144 -3.066 -4.675 1.00 94.00 71 ALA A CA 1
ATOM 560 C C . ALA A 1 71 ? -10.695 -3.241 -4.180 1.00 94.00 71 ALA A C 1
ATOM 562 O O . ALA A 1 71 ? -10.485 -3.843 -3.126 1.00 94.00 71 ALA A O 1
ATOM 563 N N . VAL A 1 72 ? -9.699 -2.754 -4.926 1.00 95.81 72 VAL A N 1
ATOM 564 C CA . VAL A 1 72 ? -8.276 -2.912 -4.593 1.00 95.81 72 VAL A CA 1
ATOM 565 C C . VAL A 1 72 ? -7.517 -1.591 -4.698 1.00 95.81 72 VAL A C 1
ATOM 567 O O . VAL A 1 72 ? -7.988 -0.624 -5.294 1.00 95.81 72 VAL A O 1
ATOM 570 N N . ILE A 1 73 ? -6.326 -1.553 -4.100 1.00 96.06 73 ILE A N 1
ATOM 571 C CA . ILE A 1 73 ? -5.366 -0.462 -4.289 1.00 96.06 73 ILE A CA 1
ATOM 572 C C . ILE A 1 73 ? -4.380 -0.910 -5.366 1.00 96.06 73 ILE A C 1
ATOM 574 O O . ILE A 1 73 ? -3.697 -1.920 -5.194 1.00 96.06 73 ILE A O 1
ATOM 578 N N . SER A 1 74 ? -4.324 -0.165 -6.464 1.00 95.62 74 SER A N 1
ATOM 579 C CA . SER A 1 74 ? -3.351 -0.347 -7.535 1.00 95.62 74 SER A CA 1
ATOM 580 C C . SER A 1 74 ? -2.120 0.515 -7.270 1.00 95.62 74 SER A C 1
ATOM 582 O O . SER A 1 74 ? -2.240 1.654 -6.804 1.00 95.62 74 SER A O 1
ATOM 584 N N . VAL A 1 75 ? -0.944 -0.048 -7.548 1.00 94.44 75 VAL A N 1
ATOM 585 C CA . VAL A 1 75 ? 0.348 0.626 -7.416 1.00 94.44 75 VAL A CA 1
ATOM 586 C C . VAL A 1 75 ? 1.036 0.609 -8.768 1.00 94.44 75 VAL A C 1
ATOM 588 O O . VAL A 1 75 ? 1.300 -0.462 -9.316 1.00 94.44 75 VAL A O 1
ATOM 591 N N . THR A 1 76 ? 1.323 1.787 -9.303 1.00 93.31 76 THR A N 1
ATOM 592 C CA . THR A 1 76 ? 1.956 1.955 -10.616 1.00 93.31 76 THR A CA 1
ATOM 593 C C . THR A 1 76 ? 3.104 2.946 -10.514 1.00 93.31 76 THR A C 1
ATOM 595 O O . THR A 1 76 ? 3.027 3.839 -9.673 1.00 93.31 76 THR A O 1
ATOM 598 N N . PRO A 1 77 ? 4.157 2.832 -11.340 1.00 92.00 77 PRO A N 1
ATOM 599 C CA . PRO A 1 77 ? 5.156 3.888 -11.442 1.00 92.00 77 PRO A CA 1
ATOM 600 C C . PRO A 1 77 ? 4.479 5.229 -11.733 1.00 92.00 77 PRO A C 1
ATOM 602 O O . PRO A 1 77 ? 3.554 5.287 -12.550 1.00 92.00 77 PRO A O 1
ATOM 605 N N . SER A 1 78 ? 4.914 6.277 -11.044 1.00 87.06 78 SER A N 1
ATOM 606 C CA . SER A 1 78 ? 4.471 7.636 -11.318 1.00 87.06 78 SER A CA 1
ATOM 607 C C . SER A 1 78 ? 4.947 8.040 -12.703 1.00 87.06 78 SER A C 1
ATOM 609 O O . SER A 1 78 ? 6.100 7.819 -13.074 1.00 87.06 78 SER A O 1
ATOM 611 N N . ILE A 1 79 ? 4.025 8.578 -13.492 1.00 79.25 79 ILE A N 1
ATOM 612 C CA . ILE A 1 79 ? 4.342 9.127 -14.803 1.00 79.25 79 ILE A CA 1
ATOM 613 C C . ILE A 1 79 ? 4.747 10.573 -14.542 1.00 79.25 79 ILE A C 1
ATOM 615 O O . ILE A 1 79 ? 3.902 11.384 -14.164 1.00 79.25 79 ILE A O 1
ATOM 619 N N . ASP A 1 80 ? 6.030 10.882 -14.702 1.00 64.56 80 ASP A N 1
ATOM 620 C CA . ASP A 1 80 ? 6.471 12.270 -14.774 1.00 64.56 80 ASP A CA 1
ATOM 621 C C . ASP A 1 80 ? 5.897 12.850 -16.081 1.00 64.56 80 ASP A C 1
ATOM 623 O O . ASP A 1 80 ? 6.348 12.513 -17.176 1.00 64.56 80 ASP A O 1
ATOM 627 N N . GLU A 1 81 ? 4.822 13.638 -15.991 1.00 56.22 81 GLU A N 1
ATOM 628 C CA . GLU A 1 81 ? 4.388 14.483 -17.107 1.00 56.22 81 GLU A CA 1
ATOM 629 C C . GLU A 1 81 ? 5.386 15.648 -17.219 1.00 56.22 81 GLU A C 1
ATOM 631 O O . GLU A 1 81 ? 5.412 16.519 -16.347 1.00 56.22 81 GLU A O 1
ATOM 636 N N . ASP A 1 82 ? 6.229 15.616 -18.261 1.00 49.38 82 ASP A N 1
ATOM 637 C CA . ASP A 1 82 ? 7.111 16.722 -18.683 1.00 49.38 82 ASP A CA 1
ATOM 638 C C . ASP A 1 82 ? 6.335 18.025 -18.976 1.00 49.38 82 ASP A C 1
ATOM 640 O O . ASP A 1 82 ? 5.298 17.969 -19.686 1.00 49.38 82 ASP A O 1
#

Sequence (82 aa):
MNLFNKPGAARSVPQSYKPVLEASEVIDLFARLTLHQQAAMMRLLSRNIVIDLGDDNRYMGYEFDYSVDGAVISVTPSIDED